Protein AF-A0A089QIK9-F1 (afdb_monomer)

Nearest PDB structures (foldseek):
  6tkz-assembly1_A  TM=4.791E-01  e=6.447E+00  Homo sapiens
  8y3v-assembly1_C  TM=3.392E-01  e=2.306E+00  Emesvirus zinderi

pLDDT: mean 90.03, std 6.35, range [69.31, 97.62]

Secondary structure (DSSP, 8-state):
-EEEE-S----TTS-EEEEEEEEEESTTS-EEEEEEEEEEEEHHHHHHHHHHHHHTT--PPPP--

Radius of gyration: 13.47 Å; Cα contacts (8 Å, |Δi|>4): 84; chains: 1; bounding box: 28×21×36 Å

Mean predicted aligned error: 4.52 Å

Structure (mmCIF, N/CA/C/O backbone):
data_AF-A0A089QIK9-F1
#
_entry.id   AF-A0A089QIK9-F1
#
loop_
_atom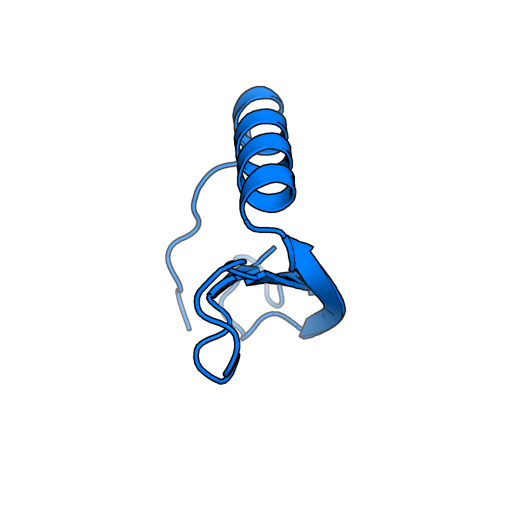_site.group_PDB
_atom_site.id
_atom_site.type_symbol
_atom_site.label_atom_id
_atom_site.label_alt_id
_atom_site.label_comp_id
_atom_site.label_asym_id
_atom_site.label_entity_id
_atom_site.label_seq_id
_atom_site.pdbx_PDB_ins_code
_atom_site.Cartn_x
_atom_site.Cartn_y
_atom_site.Cartn_z
_atom_site.occupancy
_atom_site.B_iso_or_equiv
_atom_site.auth_seq_id
_atom_site.auth_comp_id
_atom_site.auth_asym_id
_atom_site.auth_atom_id
_atom_site.pdbx_PDB_model_num
ATOM 1 N N . MET A 1 1 ? 2.823 -0.554 -4.116 1.00 90.56 1 MET A N 1
ATOM 2 C CA . MET A 1 1 ? 2.334 -0.209 -2.763 1.00 90.56 1 MET A CA 1
ATOM 3 C C . MET A 1 1 ? 1.656 -1.423 -2.142 1.00 90.56 1 MET A C 1
ATOM 5 O O . MET A 1 1 ? 1.104 -2.225 -2.890 1.00 90.56 1 MET A O 1
ATOM 9 N N . ARG A 1 2 ? 1.718 -1.599 -0.820 1.00 92.12 2 ARG A N 1
ATOM 10 C CA . ARG A 1 2 ? 1.060 -2.699 -0.094 1.00 92.12 2 ARG A CA 1
ATOM 11 C C . ARG A 1 2 ? 0.141 -2.144 0.983 1.00 92.12 2 ARG A C 1
ATOM 13 O O . ARG A 1 2 ? 0.494 -1.168 1.632 1.00 92.12 2 ARG A O 1
ATOM 20 N N . PHE A 1 3 ? -0.996 -2.804 1.173 1.00 93.19 3 PHE A N 1
ATOM 21 C CA . PHE A 1 3 ? -1.984 -2.486 2.198 1.00 93.19 3 PHE A CA 1
ATOM 22 C C . PHE A 1 3 ? -2.175 -3.712 3.084 1.00 93.19 3 PHE A C 1
ATOM 24 O O . PHE A 1 3 ? -2.410 -4.805 2.565 1.00 93.19 3 PHE A O 1
ATOM 31 N N . TYR A 1 4 ? -2.097 -3.547 4.400 1.00 91.75 4 TYR A N 1
ATOM 32 C CA . TYR A 1 4 ? -2.369 -4.624 5.348 1.00 91.75 4 TYR A CA 1
ATOM 33 C C . TYR A 1 4 ? -3.108 -4.096 6.570 1.00 91.75 4 TYR A C 1
ATOM 35 O O . TYR A 1 4 ? -2.806 -3.018 7.075 1.00 91.75 4 TYR A O 1
ATOM 43 N N . LYS A 1 5 ? -4.105 -4.859 7.025 1.00 91.12 5 LYS A N 1
ATOM 44 C CA . LYS A 1 5 ? -4.880 -4.514 8.217 1.00 91.12 5 LYS A CA 1
ATOM 45 C C . LYS A 1 5 ? -3.991 -4.619 9.450 1.00 91.12 5 LYS A C 1
ATOM 47 O O . LYS A 1 5 ? -3.274 -5.610 9.600 1.00 91.12 5 LYS A O 1
ATOM 52 N N . ASP A 1 6 ? -4.069 -3.620 10.320 1.00 91.25 6 ASP A N 1
ATOM 53 C CA . ASP A 1 6 ? -3.495 -3.712 11.654 1.00 91.25 6 ASP A CA 1
ATOM 54 C C . ASP A 1 6 ? -4.343 -4.679 12.490 1.00 91.25 6 ASP A C 1
ATOM 56 O O . ASP A 1 6 ? -5.515 -4.419 12.765 1.00 91.25 6 ASP A O 1
ATOM 60 N N . ARG A 1 7 ? -3.776 -5.843 12.813 1.00 85.81 7 ARG A N 1
ATOM 61 C CA . ARG A 1 7 ? -4.457 -6.896 13.582 1.00 85.81 7 ARG A CA 1
ATOM 62 C C . ARG A 1 7 ? -4.201 -6.788 15.079 1.00 85.81 7 ARG A C 1
ATOM 64 O O . ARG A 1 7 ? -4.950 -7.384 15.845 1.00 85.81 7 ARG A O 1
ATOM 71 N N . ASP A 1 8 ? -3.180 -6.031 15.466 1.00 84.00 8 ASP A N 1
ATOM 72 C CA . ASP A 1 8 ? -2.740 -5.899 16.853 1.00 84.00 8 ASP A CA 1
ATOM 73 C C . ASP A 1 8 ? -3.384 -4.683 17.533 1.00 84.00 8 ASP A C 1
ATOM 75 O O . ASP A 1 8 ? -3.133 -4.409 18.707 1.00 84.00 8 ASP A O 1
ATOM 79 N N . ASN A 1 9 ? -4.236 -3.946 16.810 1.00 78.25 9 ASN A N 1
ATOM 80 C CA . ASN A 1 9 ? -4.978 -2.840 17.384 1.00 78.25 9 ASN A CA 1
ATOM 81 C C . ASN A 1 9 ? -5.986 -3.358 18.420 1.00 78.25 9 ASN A C 1
ATOM 83 O O . ASN A 1 9 ? -6.953 -4.043 18.085 1.00 78.25 9 ASN A O 1
ATOM 87 N N . SER A 1 10 ? -5.748 -3.024 19.687 1.00 69.31 10 SER A N 1
ATOM 88 C CA . SER A 1 10 ? -6.588 -3.431 20.817 1.00 69.31 10 SER A CA 1
ATOM 89 C C . SER A 1 10 ? -7.927 -2.693 20.855 1.00 69.31 10 SER A C 1
ATOM 91 O O . SER A 1 10 ? -8.910 -3.224 21.375 1.00 69.31 10 SER A O 1
ATOM 93 N N . ASP A 1 11 ? -7.974 -1.489 20.282 1.00 75.19 11 ASP A N 1
ATOM 94 C CA . ASP A 1 11 ? -9.182 -0.683 20.178 1.00 75.19 11 ASP A CA 1
ATOM 95 C C . ASP A 1 11 ? -10.034 -1.130 18.981 1.00 75.19 11 ASP A C 1
ATOM 97 O O . ASP A 1 11 ? -9.682 -0.934 17.819 1.00 75.19 11 ASP A O 1
ATOM 101 N N . LYS A 1 12 ? -11.182 -1.750 19.267 1.00 73.94 12 LYS A N 1
ATOM 102 C CA . LYS A 1 12 ? -12.116 -2.237 18.241 1.00 73.94 12 LYS A CA 1
ATOM 103 C C . LYS A 1 12 ? -13.005 -1.137 17.657 1.00 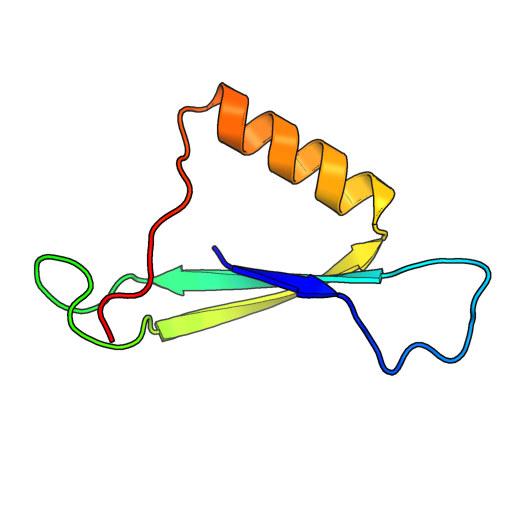73.94 12 LYS A C 1
ATOM 105 O O . LYS A 1 12 ? -13.775 -1.428 16.745 1.00 73.94 12 LYS A O 1
ATOM 110 N N . SER A 1 13 ? -12.957 0.082 18.197 1.00 81.69 13 SER A N 1
ATOM 111 C CA . SER A 1 13 ? -13.789 1.191 17.721 1.00 81.69 13 SER A CA 1
ATOM 112 C C . SER A 1 13 ? -13.269 1.802 16.419 1.00 81.69 13 SER A C 1
ATOM 114 O O . SER A 1 13 ? -14.066 2.289 15.620 1.00 81.69 13 SER A O 1
ATOM 116 N N . ILE A 1 14 ? -11.954 1.732 16.180 1.00 82.50 14 ILE A N 1
ATOM 117 C CA . ILE A 1 14 ? -11.302 2.280 14.989 1.00 82.50 14 ILE A CA 1
ATOM 118 C C . ILE A 1 14 ? -10.376 1.221 14.396 1.00 82.50 14 ILE A C 1
ATOM 120 O O . ILE A 1 14 ? -9.417 0.778 15.025 1.00 82.50 14 ILE A O 1
ATOM 124 N N . ASP A 1 15 ? -10.643 0.833 13.152 1.00 89.56 15 ASP A N 1
ATOM 125 C CA . ASP A 1 15 ? -9.766 -0.053 12.393 1.00 89.56 15 ASP A CA 1
ATOM 126 C C . ASP A 1 15 ? -8.649 0.756 11.716 1.00 89.56 15 ASP A C 1
ATOM 128 O O . ASP A 1 15 ? -8.889 1.788 11.085 1.00 89.56 15 ASP A O 1
ATOM 132 N N . TYR A 1 16 ? -7.423 0.236 11.773 1.00 92.62 16 TYR A N 1
ATOM 133 C CA . TYR A 1 16 ? -6.267 0.834 11.107 1.00 92.62 16 TYR A 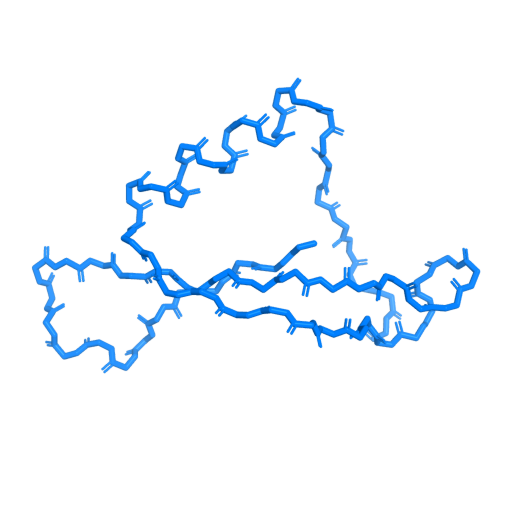CA 1
ATOM 134 C C . TYR A 1 16 ? -5.720 -0.062 9.999 1.00 92.62 16 TYR A C 1
ATOM 136 O O . TYR A 1 16 ? -5.823 -1.292 10.014 1.00 92.62 16 TYR A O 1
ATOM 144 N N . MET A 1 17 ? -5.082 0.587 9.036 1.00 94.75 17 MET A N 1
ATOM 145 C CA . MET A 1 17 ? -4.367 -0.026 7.934 1.00 94.75 17 MET A CA 1
ATOM 146 C C . MET A 1 17 ? -2.936 0.490 7.935 1.00 94.75 17 MET A C 1
ATOM 148 O O . MET A 1 17 ? -2.674 1.678 8.121 1.00 94.75 17 MET A O 1
ATOM 152 N N . PHE A 1 18 ? -2.001 -0.401 7.663 1.00 95.12 18 PHE A N 1
ATOM 153 C CA . PHE A 1 18 ? -0.668 -0.006 7.276 1.00 95.12 18 PHE A CA 1
ATOM 154 C C . PHE A 1 18 ? -0.559 0.049 5.759 1.00 95.12 18 PHE A C 1
ATOM 156 O O . PHE A 1 18 ? -1.045 -0.832 5.039 1.00 95.12 18 PHE A O 1
ATOM 163 N N . ILE A 1 19 ? 0.131 1.080 5.296 1.00 95.12 19 ILE A N 1
ATOM 164 C CA . 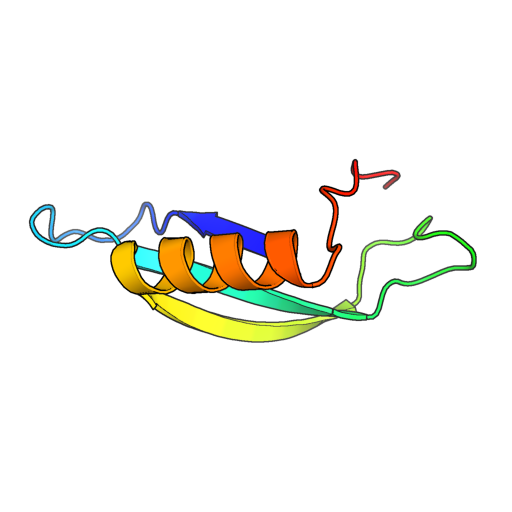ILE A 1 19 ? 0.514 1.260 3.907 1.00 95.12 19 ILE A CA 1
ATOM 165 C C . ILE A 1 19 ? 2.023 1.280 3.834 1.00 95.12 19 ILE A C 1
ATOM 167 O O . ILE A 1 19 ? 2.678 2.027 4.562 1.00 95.12 19 ILE A O 1
ATOM 171 N N . GLU A 1 20 ? 2.560 0.498 2.910 1.00 94.75 20 GLU A N 1
ATOM 172 C CA . GLU A 1 20 ? 3.973 0.543 2.580 1.00 94.75 20 GLU A CA 1
ATOM 173 C C . GLU A 1 20 ? 4.196 0.849 1.105 1.00 94.75 20 GLU A C 1
ATOM 175 O O . GLU A 1 20 ? 3.614 0.217 0.210 1.00 94.75 20 GLU A O 1
ATOM 180 N N . GLU A 1 21 ? 5.107 1.779 0.848 1.00 93.50 21 GLU A N 1
ATOM 181 C CA . GLU A 1 21 ? 5.583 2.099 -0.491 1.00 93.50 21 GLU A CA 1
ATOM 182 C C . GLU A 1 21 ? 7.001 1.574 -0.656 1.00 93.50 21 GLU A C 1
ATOM 184 O O . GLU A 1 21 ? 7.819 1.576 0.266 1.00 93.50 21 GLU A O 1
ATOM 189 N N . GLY A 1 22 ? 7.284 1.080 -1.850 1.00 91.94 22 GLY A N 1
ATOM 190 C CA . GLY A 1 22 ? 8.543 0.438 -2.160 1.00 91.94 22 GLY A CA 1
ATOM 191 C C . GLY A 1 22 ? 8.791 0.432 -3.650 1.00 91.94 22 GLY A C 1
ATOM 192 O O . GLY A 1 22 ? 7.897 0.720 -4.448 1.00 91.94 22 GLY A O 1
ATOM 193 N N . ILE A 1 23 ? 10.018 0.082 -4.000 1.00 90.06 23 ILE A N 1
ATOM 194 C CA . ILE A 1 23 ? 10.482 0.004 -5.379 1.00 90.06 23 ILE A CA 1
ATOM 195 C C . ILE A 1 23 ? 10.385 -1.455 -5.823 1.00 90.06 23 ILE A C 1
ATOM 197 O O . ILE A 1 23 ? 10.794 -2.362 -5.093 1.00 90.06 23 ILE A O 1
ATOM 201 N N . ILE A 1 24 ? 9.809 -1.684 -7.004 1.00 86.44 24 ILE A N 1
ATOM 202 C CA . ILE A 1 24 ? 9.778 -3.011 -7.626 1.00 86.44 24 ILE A CA 1
ATOM 203 C C . ILE A 1 24 ? 11.209 -3.381 -8.019 1.00 86.44 24 ILE A C 1
ATOM 205 O O . ILE A 1 24 ? 11.908 -2.581 -8.632 1.00 86.44 24 ILE A O 1
ATOM 209 N N . MET A 1 25 ? 11.641 -4.586 -7.652 1.00 89.25 25 MET A N 1
ATOM 210 C CA . MET A 1 25 ? 13.000 -5.063 -7.902 1.00 89.25 25 MET A CA 1
ATOM 211 C C . MET A 1 25 ? 13.010 -6.132 -9.003 1.00 89.25 25 MET A C 1
ATOM 213 O O . MET A 1 25 ? 12.134 -6.996 -9.055 1.00 89.25 25 MET A O 1
ATOM 217 N N . GLY A 1 26 ? 14.035 -6.103 -9.859 1.00 85.44 26 GLY A N 1
ATOM 218 C CA . GLY A 1 26 ? 14.128 -6.955 -11.052 1.00 85.44 26 GLY A CA 1
ATOM 219 C C . GLY A 1 26 ? 13.352 -6.391 -12.249 1.00 85.44 26 GLY A C 1
ATOM 220 O O . GLY A 1 26 ? 12.635 -5.403 -12.122 1.00 85.44 26 GLY A O 1
ATOM 221 N N . ILE A 1 27 ? 13.496 -7.024 -13.417 1.00 79.56 27 ILE A N 1
ATOM 222 C CA . ILE A 1 27 ? 12.963 -6.500 -14.690 1.00 79.56 27 ILE A CA 1
ATOM 223 C C . ILE A 1 27 ? 11.423 -6.476 -14.684 1.00 79.56 27 ILE A C 1
ATOM 225 O O . ILE A 1 27 ? 10.816 -5.542 -15.196 1.00 79.56 27 ILE A O 1
ATOM 229 N N . HIS A 1 28 ? 10.784 -7.456 -14.034 1.00 81.56 28 HIS A N 1
ATOM 230 C CA . HIS A 1 28 ? 9.320 -7.561 -13.950 1.00 81.56 28 HIS A CA 1
ATOM 231 C C . HIS A 1 28 ? 8.808 -7.899 -12.541 1.00 81.56 28 HIS A C 1
ATOM 233 O O . HIS A 1 28 ? 7.800 -8.598 -12.402 1.00 81.56 28 HIS A O 1
ATOM 239 N N . GLY A 1 29 ? 9.508 -7.442 -11.496 1.00 81.62 29 GLY A N 1
ATOM 240 C CA . GLY A 1 29 ? 9.141 -7.756 -10.111 1.00 81.62 29 GLY A CA 1
ATOM 241 C C . GLY A 1 29 ? 9.409 -9.210 -9.736 1.00 81.62 29 GLY A C 1
ATOM 242 O O . GLY A 1 29 ? 8.608 -9.817 -9.039 1.00 81.62 29 GLY A O 1
ATOM 243 N N . GLU A 1 30 ? 10.491 -9.787 -10.251 1.00 87.75 30 GLU A N 1
ATOM 244 C CA . GLU A 1 30 ? 10.921 -11.157 -9.933 1.00 87.75 30 GLU A CA 1
ATOM 245 C C . GLU A 1 30 ? 11.488 -11.257 -8.517 1.00 87.75 30 GLU A C 1
ATOM 247 O O . GLU A 1 30 ? 11.385 -12.295 -7.873 1.00 87.75 30 GLU A O 1
ATOM 252 N N . ASN A 1 31 ? 12.050 -10.155 -8.018 1.00 89.75 31 ASN A N 1
ATOM 253 C CA . ASN A 1 31 ? 12.589 -10.074 -6.675 1.00 89.75 31 ASN A CA 1
ATOM 254 C C . ASN A 1 31 ? 11.588 -9.399 -5.729 1.00 89.75 31 ASN A C 1
ATOM 256 O O . ASN A 1 31 ? 10.795 -8.552 -6.161 1.00 89.75 31 ASN A O 1
ATOM 260 N N . PRO A 1 32 ? 11.658 -9.701 -4.419 1.00 88.94 32 PRO A N 1
ATOM 261 C CA . PRO A 1 32 ? 10.887 -8.976 -3.426 1.00 88.94 32 PRO A CA 1
ATOM 262 C C . PRO A 1 32 ? 11.114 -7.460 -3.550 1.00 88.94 32 PRO A C 1
ATOM 264 O O . PRO A 1 32 ? 12.261 -7.016 -3.636 1.00 88.94 32 PRO A O 1
ATOM 267 N N . PRO A 1 33 ? 10.047 -6.642 -3.554 1.00 90.75 33 PRO A N 1
ATOM 268 C CA . PRO A 1 33 ? 10.175 -5.200 -3.637 1.00 90.75 33 PRO A CA 1
ATOM 269 C C . PRO A 1 33 ? 10.857 -4.660 -2.385 1.00 90.75 33 PRO A C 1
ATOM 271 O O . PRO A 1 33 ? 10.620 -5.128 -1.267 1.00 90.75 33 PRO A O 1
ATOM 274 N N . LEU A 1 34 ? 11.672 -3.631 -2.583 1.00 91.44 34 LEU A N 1
ATOM 275 C CA . LEU A 1 34 ? 12.370 -2.952 -1.507 1.00 91.44 34 LEU A CA 1
ATOM 276 C C . LEU A 1 34 ? 11.448 -1.886 -0.913 1.00 91.44 34 LEU A C 1
ATOM 278 O O . LEU A 1 34 ? 11.311 -0.796 -1.473 1.00 91.44 34 LEU A O 1
ATOM 282 N N . MET A 1 35 ? 10.801 -2.214 0.205 1.00 92.38 35 MET A N 1
ATOM 283 C CA . MET A 1 35 ? 9.929 -1.282 0.923 1.00 92.38 35 MET A CA 1
ATOM 284 C C . MET A 1 35 ? 10.770 -0.166 1.557 1.00 92.38 35 MET A C 1
ATOM 286 O O . MET A 1 35 ? 11.829 -0.423 2.129 1.00 92.38 35 MET A O 1
ATOM 290 N N . LYS A 1 36 ? 10.326 1.083 1.408 1.00 93.38 36 LYS A N 1
ATOM 291 C CA . LYS A 1 36 ? 11.045 2.289 1.846 1.00 93.38 36 LYS A CA 1
ATOM 292 C C . LYS A 1 36 ? 10.305 3.030 2.943 1.00 93.38 36 LYS A C 1
ATOM 294 O O . LYS A 1 36 ? 10.931 3.512 3.880 1.00 93.38 36 LYS A O 1
ATOM 299 N N . THR A 1 37 ? 8.988 3.125 2.820 1.00 95.06 37 THR A N 1
ATOM 300 C CA . THR A 1 37 ? 8.146 3.851 3.767 1.00 95.06 37 THR A CA 1
ATOM 301 C C . THR A 1 37 ? 7.073 2.925 4.310 1.00 95.06 37 THR A C 1
ATOM 303 O O . THR A 1 37 ? 6.608 2.013 3.624 1.00 95.06 37 THR A O 1
ATOM 306 N N . ARG A 1 38 ? 6.680 3.177 5.558 1.00 94.88 38 ARG A N 1
ATOM 307 C CA . ARG A 1 38 ? 5.532 2.558 6.215 1.00 94.88 38 ARG A CA 1
ATOM 308 C C . ARG A 1 38 ? 4.759 3.650 6.936 1.00 94.88 38 ARG A C 1
ATOM 310 O O . ARG A 1 38 ? 5.352 4.436 7.670 1.00 94.88 38 ARG A O 1
ATOM 317 N N . LYS A 1 39 ? 3.446 3.688 6.744 1.00 95.06 39 LYS A N 1
ATOM 318 C CA . LYS A 1 39 ? 2.535 4.600 7.442 1.00 95.06 39 LYS A CA 1
ATOM 319 C C . LYS A 1 39 ? 1.366 3.808 8.007 1.00 95.06 39 LYS A C 1
ATOM 321 O O . LYS A 1 39 ? 0.892 2.881 7.356 1.00 95.06 39 LYS A O 1
ATOM 326 N N . LYS A 1 40 ? 0.918 4.166 9.208 1.00 94.62 40 LYS A N 1
ATOM 327 C CA . LYS A 1 40 ? -0.334 3.680 9.800 1.00 94.62 40 LYS A CA 1
ATOM 328 C C . LYS A 1 40 ? -1.386 4.763 9.597 1.00 94.62 40 LYS A C 1
ATOM 330 O O . LYS A 1 40 ? -1.132 5.908 9.955 1.00 94.62 40 LYS A O 1
ATOM 335 N N . ILE A 1 41 ? -2.519 4.401 9.015 1.00 94.94 41 ILE A N 1
ATOM 336 C CA . ILE A 1 41 ? -3.647 5.303 8.771 1.00 94.94 41 ILE A CA 1
ATOM 337 C C . ILE A 1 41 ? -4.958 4.616 9.148 1.00 94.94 41 ILE A C 1
ATOM 339 O O . ILE A 1 41 ? -4.999 3.391 9.286 1.00 94.94 41 ILE A O 1
ATOM 343 N N . VAL A 1 42 ? -6.027 5.387 9.326 1.00 94.69 42 VAL A N 1
ATOM 344 C CA . VAL A 1 42 ? -7.363 4.825 9.582 1.00 94.69 42 VAL A CA 1
ATOM 345 C C . VAL A 1 42 ? -7.929 4.161 8.323 1.00 94.69 42 VAL A C 1
ATOM 347 O O . VAL A 1 42 ? -7.544 4.486 7.193 1.00 94.69 42 VAL A O 1
ATOM 350 N N . ILE A 1 43 ? -8.828 3.192 8.496 1.00 93.00 43 ILE A N 1
ATOM 351 C CA . ILE A 1 43 ? -9.370 2.409 7.378 1.00 93.00 43 ILE A CA 1
ATOM 352 C C . ILE A 1 43 ? -10.151 3.268 6.371 1.00 93.00 43 ILE A C 1
ATOM 354 O O . ILE A 1 43 ? -10.116 2.982 5.172 1.00 93.00 43 ILE A O 1
ATOM 358 N N . GLU A 1 44 ? -10.819 4.331 6.818 1.00 94.19 44 GLU A N 1
ATOM 359 C CA . GLU A 1 44 ? -11.551 5.268 5.962 1.00 94.19 44 GLU A CA 1
ATOM 360 C C . GLU A 1 44 ? -10.604 5.980 4.991 1.00 94.19 44 GLU A C 1
ATOM 362 O O . GLU A 1 44 ? -10.833 5.976 3.780 1.00 94.19 44 GLU A O 1
ATOM 367 N N . GLU A 1 45 ? -9.488 6.508 5.498 1.00 95.56 45 GLU A N 1
ATOM 368 C CA . GLU A 1 45 ? -8.444 7.133 4.681 1.00 95.56 45 GLU A CA 1
ATOM 369 C C . GLU A 1 45 ? -7.817 6.126 3.711 1.00 95.56 45 GLU A C 1
ATOM 371 O O . GLU A 1 45 ? -7.583 6.440 2.541 1.00 95.56 45 GLU A O 1
ATOM 376 N N . ALA A 1 46 ? -7.601 4.885 4.161 1.00 95.19 46 ALA A N 1
ATOM 377 C CA . ALA A 1 46 ? -7.056 3.828 3.315 1.00 95.19 46 ALA A CA 1
ATOM 378 C C . ALA A 1 46 ? -7.979 3.491 2.139 1.00 95.19 46 ALA A C 1
ATOM 380 O O . ALA A 1 46 ? -7.493 3.260 1.031 1.00 95.19 46 ALA A O 1
ATOM 381 N N . ARG A 1 47 ? -9.301 3.494 2.354 1.00 94.88 47 ARG A N 1
ATOM 382 C CA . ARG A 1 47 ? -10.302 3.278 1.297 1.00 94.88 47 ARG A CA 1
ATOM 383 C C . ARG A 1 47 ? -10.311 4.419 0.284 1.00 94.88 47 ARG A C 1
ATOM 385 O O . ARG A 1 47 ? -10.326 4.145 -0.915 1.00 94.88 47 ARG A O 1
ATOM 392 N N . LEU A 1 48 ? -10.251 5.669 0.7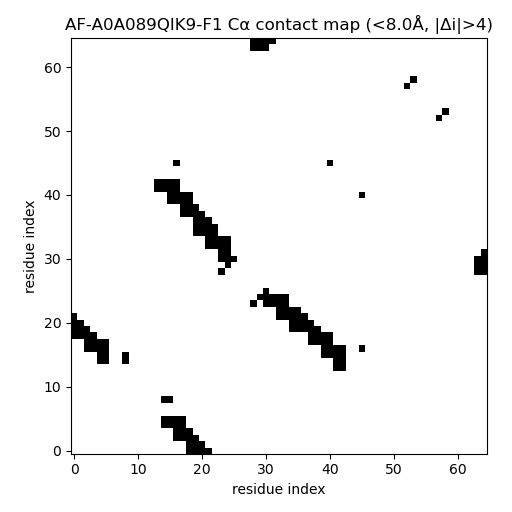47 1.00 97.06 48 LEU A N 1
ATOM 393 C CA . LEU A 1 48 ? -10.189 6.840 -0.135 1.00 97.06 48 LEU A CA 1
ATOM 394 C C . LEU A 1 48 ? -8.926 6.822 -0.999 1.00 97.06 48 LEU A C 1
ATOM 396 O O . LEU A 1 48 ? -9.000 7.012 -2.214 1.00 97.06 48 LEU A O 1
ATOM 400 N N . LEU A 1 49 ? -7.773 6.525 -0.395 1.00 95.94 49 LEU A N 1
ATOM 401 C CA . LEU A 1 49 ? -6.524 6.388 -1.137 1.00 95.94 49 LEU A CA 1
ATOM 402 C C . LEU A 1 49 ? -6.587 5.230 -2.137 1.00 95.94 49 LEU A C 1
ATOM 404 O O . LEU A 1 49 ? -6.176 5.391 -3.283 1.00 95.94 49 LEU A O 1
ATOM 408 N N . TRP A 1 50 ? -7.125 4.078 -1.728 1.00 94.25 50 TRP A N 1
ATOM 409 C CA . TRP A 1 50 ? -7.307 2.933 -2.618 1.00 94.25 50 TRP A CA 1
ATOM 410 C C . TRP A 1 50 ? -8.144 3.306 -3.848 1.00 94.25 50 TRP A C 1
ATOM 412 O O . TRP A 1 50 ? -7.744 3.020 -4.974 1.00 94.25 50 TRP A O 1
ATOM 422 N N . GLN A 1 51 ? -9.272 3.992 -3.651 1.00 96.44 51 GLN A N 1
ATOM 423 C CA . GLN A 1 51 ? -10.137 4.443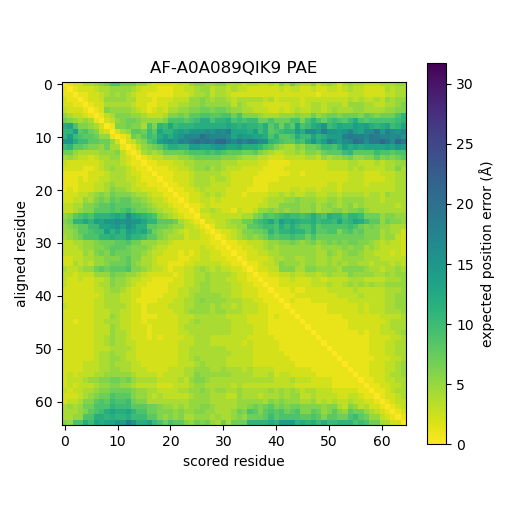 -4.741 1.00 96.44 51 GLN A CA 1
ATOM 424 C C . GLN A 1 51 ? -9.435 5.450 -5.660 1.00 96.44 51 GLN A C 1
ATOM 426 O O . GLN A 1 51 ? -9.543 5.340 -6.880 1.00 96.44 51 GLN A O 1
ATOM 431 N N . LYS A 1 52 ? -8.672 6.394 -5.093 1.00 97.25 52 LYS A N 1
ATOM 432 C CA . LYS A 1 52 ? -7.870 7.345 -5.872 1.00 97.25 52 LYS A CA 1
ATOM 433 C C . LYS A 1 52 ? -6.872 6.626 -6.784 1.00 97.25 52 LYS A C 1
ATOM 435 O O . LYS A 1 52 ? -6.807 6.936 -7.967 1.00 97.25 52 LYS A O 1
ATOM 440 N N . LEU A 1 53 ? -6.153 5.632 -6.263 1.00 95.38 53 LEU A N 1
ATOM 441 C CA . LEU A 1 53 ? -5.188 4.856 -7.047 1.00 95.38 53 LEU A CA 1
ATOM 442 C C . LEU A 1 53 ? -5.861 4.096 -8.191 1.00 95.38 53 LEU A C 1
ATOM 444 O O . LEU A 1 53 ? -5.354 4.098 -9.309 1.00 95.38 53 LEU A O 1
ATOM 448 N N . LEU A 1 54 ? -7.023 3.482 -7.948 1.00 95.31 54 LEU A N 1
ATOM 449 C CA . LEU A 1 54 ? -7.775 2.827 -9.023 1.00 95.31 54 LEU A CA 1
ATOM 450 C C . LEU A 1 54 ? -8.161 3.818 -10.131 1.00 95.31 54 LEU A C 1
ATOM 452 O O . LEU A 1 54 ? -8.023 3.494 -11.307 1.00 95.31 54 LEU A O 1
ATOM 456 N N . ASN A 1 55 ? -8.589 5.030 -9.764 1.00 97.50 55 ASN A N 1
ATOM 457 C CA . ASN A 1 55 ? -8.930 6.082 -10.728 1.00 97.50 55 ASN A CA 1
ATOM 458 C C . ASN A 1 55 ? -7.706 6.583 -11.514 1.00 97.50 55 ASN A C 1
ATOM 460 O O . ASN A 1 55 ? -7.839 6.988 -12.664 1.00 97.50 55 ASN A O 1
ATOM 464 N N . GLU A 1 56 ? -6.515 6.526 -10.917 1.00 97.62 56 GLU A N 1
ATOM 465 C CA . GLU A 1 56 ? -5.232 6.819 -11.573 1.00 97.62 56 GLU A CA 1
ATOM 466 C C . GLU A 1 56 ? -4.719 5.654 -12.445 1.00 97.62 56 GLU A C 1
ATOM 468 O O . GLU A 1 56 ? -3.638 5.740 -13.025 1.00 97.62 56 GLU A O 1
ATOM 473 N N . GLY A 1 57 ? -5.478 4.558 -12.556 1.00 96.69 57 GLY A N 1
ATOM 474 C CA . GLY A 1 57 ? -5.130 3.404 -13.387 1.00 96.69 57 GLY A CA 1
ATOM 475 C C . GLY A 1 57 ? -4.238 2.373 -12.696 1.00 96.69 57 GLY A C 1
ATOM 476 O O . GLY A 1 57 ? -3.738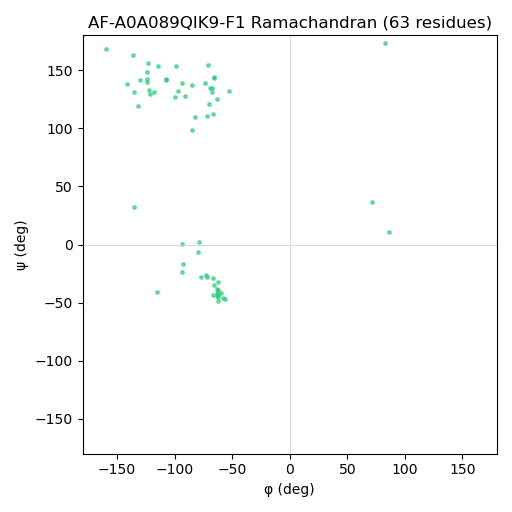 1.458 -13.353 1.00 96.69 57 GLY A O 1
ATOM 477 N N . TRP A 1 58 ? -4.040 2.471 -11.377 1.00 94.69 58 TRP A N 1
ATOM 478 C CA . TRP A 1 58 ? -3.322 1.439 -10.637 1.00 94.69 58 TRP A CA 1
ATOM 479 C C . TRP A 1 58 ? -4.097 0.125 -10.639 1.00 94.69 58 TRP A C 1
ATOM 481 O O . TRP A 1 58 ? -5.320 0.079 -10.503 1.00 94.69 58 TRP A O 1
ATOM 491 N N . GLN A 1 59 ? -3.352 -0.973 -10.718 1.00 91.31 59 GLN A N 1
ATOM 492 C CA . GLN A 1 59 ? -3.898 -2.322 -10.722 1.00 91.31 59 GLN A CA 1
ATOM 493 C C . GLN A 1 59 ? -3.304 -3.150 -9.588 1.00 91.31 59 GLN A C 1
ATOM 495 O O . GLN A 1 59 ? -2.200 -2.898 -9.098 1.00 91.31 59 GLN A O 1
ATOM 500 N N . LYS A 1 60 ? -4.041 -4.182 -9.171 1.00 89.25 60 LYS A N 1
ATOM 501 C CA . LYS A 1 60 ? -3.514 -5.182 -8.244 1.00 89.25 60 LYS A CA 1
ATOM 502 C C . LYS A 1 60 ? -2.466 -6.022 -8.965 1.00 89.25 60 LYS A C 1
ATOM 504 O O . LYS A 1 60 ? -2.768 -6.684 -9.952 1.00 89.25 60 LYS A O 1
ATOM 509 N N . THR A 1 61 ? -1.248 -6.024 -8.443 1.00 84.56 61 THR A N 1
ATOM 510 C CA . THR A 1 61 ? -0.182 -6.911 -8.911 1.00 84.56 61 THR A CA 1
ATOM 511 C C . THR A 1 61 ? -0.208 -8.208 -8.109 1.00 84.56 61 THR A C 1
ATOM 513 O O . THR A 1 61 ? -0.166 -8.179 -6.878 1.00 84.56 61 THR A O 1
ATOM 516 N N . ASN A 1 62 ? -0.238 -9.348 -8.799 1.00 83.88 62 ASN A N 1
ATOM 517 C CA . ASN A 1 62 ? -0.008 -10.640 -8.159 1.00 83.88 62 ASN A CA 1
ATOM 518 C C . ASN A 1 62 ? 1.477 -10.793 -7.827 1.00 83.88 62 ASN A C 1
ATOM 520 O O . ASN A 1 62 ? 2.348 -10.428 -8.619 1.00 83.88 62 ASN A O 1
ATOM 524 N N . LYS A 1 63 ? 1.763 -11.339 -6.648 1.00 82.38 63 LYS A N 1
ATOM 525 C CA . LYS A 1 63 ? 3.128 -11.622 -6.205 1.00 82.38 63 LYS A CA 1
ATOM 526 C C . LYS A 1 63 ? 3.757 -12.655 -7.153 1.00 82.38 63 LYS A C 1
ATOM 528 O O . LYS A 1 63 ? 3.166 -13.711 -7.356 1.00 82.38 63 LYS A O 1
ATOM 533 N N . LYS A 1 64 ? 4.919 -12.345 -7.737 1.00 83.12 64 LYS A N 1
ATOM 534 C CA . LYS A 1 64 ? 5.715 -13.311 -8.522 1.00 83.12 64 LYS A CA 1
ATOM 535 C C . LYS A 1 64 ? 6.794 -14.021 -7.696 1.00 83.12 64 LYS A C 1
ATOM 537 O O . LYS A 1 64 ? 7.221 -15.102 -8.080 1.00 83.12 64 LYS A O 1
ATOM 542 N N . TRP A 1 65 ? 7.218 -13.400 -6.595 1.00 80.69 65 TRP A N 1
ATOM 543 C CA . TRP A 1 65 ? 8.183 -13.919 -5.618 1.00 80.69 65 TRP A CA 1
ATOM 544 C C . TRP A 1 65 ? 7.489 -14.592 -4.429 1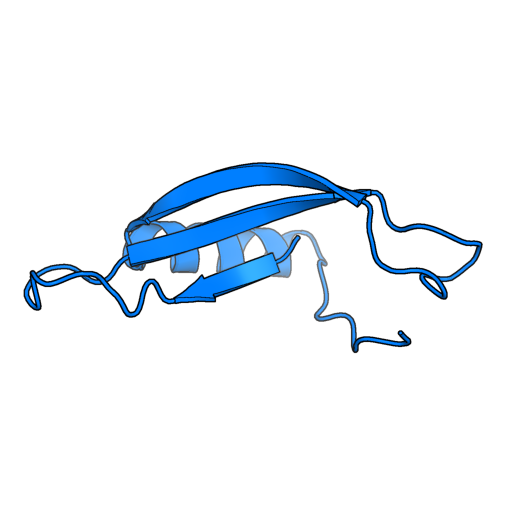.00 80.69 65 TRP A C 1
ATOM 546 O O . TRP A 1 65 ? 6.240 -14.616 -4.365 1.00 80.69 65 TRP A O 1
#

Foldseek 3Di:
DDKDWDPVPPDPVWTKIKDWDFAQDDPHNQDPTGTDDIDIDTVVVVVVVVVVCVVVVDDDDDHND

Sequence (65 aa):
MRFYKDRDNSDKSIDYMFIEEGIIMGIHGENPPLMKTRKKIVIEEARLLWQKLLNEGWQKTNKKW

Solvent-access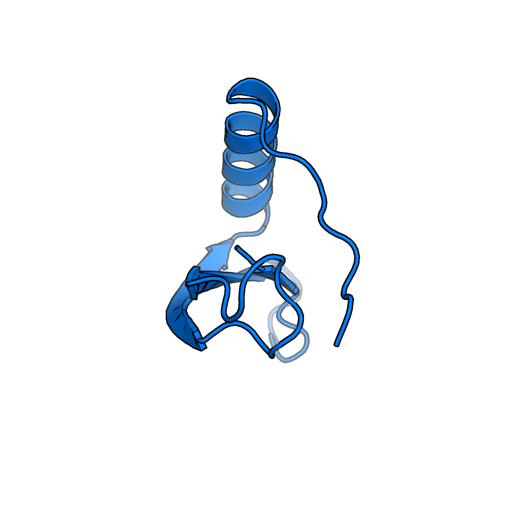ible surface area (backbone atoms only — not comparable to full-atom values): 4002 Å² total; per-residue (Å²): 113,50,78,46,74,53,80,81,63,83,56,85,89,60,62,39,27,36,40,33,41,51,48,74,25,66,98,81,35,62,39,75,55,52,71,76,48,77,47,80,42,47,44,69,60,51,51,54,51,51,52,51,40,47,75,73,67,56,74,91,78,80,82,72,96